Protein AF-A0A955EAC3-F1 (afdb_monomer)

Structure (mmCIF, N/CA/C/O backbone):
data_AF-A0A955EAC3-F1
#
_entry.id   AF-A0A955EAC3-F1
#
loop_
_atom_site.group_PDB
_atom_site.id
_atom_site.type_symbol
_atom_site.label_atom_id
_atom_site.label_alt_id
_atom_site.label_comp_id
_atom_site.label_asym_id
_atom_site.label_entity_id
_atom_site.label_seq_id
_atom_site.pdbx_PDB_ins_code
_atom_site.Cartn_x
_atom_site.Cartn_y
_atom_site.Cartn_z
_atom_site.occupancy
_atom_site.B_iso_or_equiv
_atom_site.auth_seq_id
_atom_site.auth_comp_id
_atom_site.auth_asym_id
_atom_site.auth_atom_id
_atom_site.pdbx_PDB_model_num
ATOM 1 N N . ILE A 1 1 ? -10.566 6.244 -6.485 1.00 85.31 1 ILE A N 1
ATOM 2 C CA . ILE A 1 1 ? -9.377 6.819 -7.162 1.00 85.31 1 ILE A CA 1
ATOM 3 C C . ILE A 1 1 ? -8.423 5.698 -7.543 1.00 85.31 1 ILE A C 1
ATOM 5 O O . ILE A 1 1 ? -8.238 5.500 -8.730 1.00 85.31 1 ILE A O 1
ATOM 9 N N . ASP A 1 2 ? -7.911 4.926 -6.582 1.00 87.75 2 ASP A N 1
ATOM 10 C CA . ASP A 1 2 ? -6.968 3.823 -6.832 1.00 87.75 2 ASP A CA 1
ATOM 11 C C . ASP A 1 2 ? -7.431 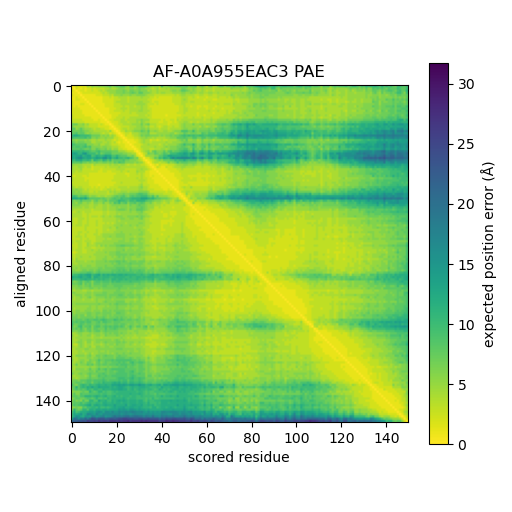2.839 -7.929 1.00 87.75 2 ASP A C 1
ATOM 13 O O . ASP A 1 2 ? -6.891 2.840 -9.031 1.00 87.75 2 ASP A O 1
ATOM 17 N N . THR A 1 3 ? -8.529 2.113 -7.710 1.00 89.31 3 THR A N 1
ATOM 18 C CA . THR A 1 3 ? -9.024 1.115 -8.677 1.00 89.31 3 THR A CA 1
ATOM 19 C C . T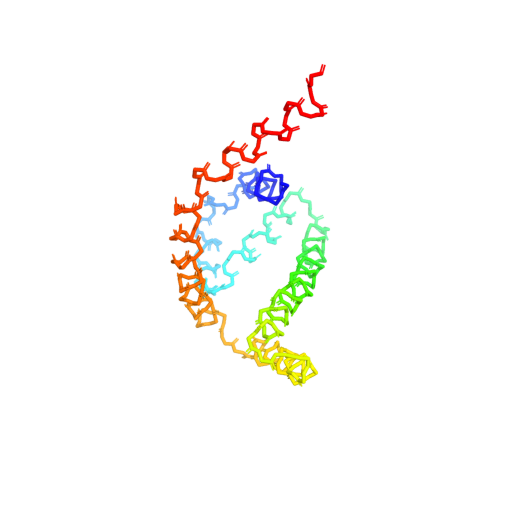HR A 1 3 ? -9.506 1.719 -9.997 1.00 89.31 3 THR A C 1
ATOM 21 O O . THR A 1 3 ? -9.092 1.290 -11.068 1.00 89.31 3 THR A O 1
ATOM 24 N N . LEU A 1 4 ? -10.388 2.720 -9.937 1.00 92.56 4 LEU A N 1
ATOM 25 C CA . LEU A 1 4 ? -11.057 3.261 -11.128 1.00 92.56 4 LEU A CA 1
ATOM 26 C C . LEU A 1 4 ? -10.205 4.201 -11.980 1.00 92.56 4 LEU A C 1
ATOM 28 O O . LEU A 1 4 ? -10.554 4.399 -13.140 1.00 92.56 4 LEU A O 1
ATOM 32 N N . ILE A 1 5 ? -9.149 4.804 -11.429 1.00 90.62 5 ILE A N 1
ATOM 33 C CA . ILE A 1 5 ? -8.282 5.736 -12.166 1.00 90.62 5 ILE A CA 1
ATOM 34 C C . ILE A 1 5 ? -6.891 5.129 -12.324 1.00 90.62 5 ILE A C 1
ATOM 36 O O . ILE A 1 5 ? -6.419 4.970 -13.441 1.00 90.62 5 ILE A O 1
ATOM 40 N N . VAL A 1 6 ? -6.225 4.758 -11.230 1.00 89.56 6 VAL A N 1
ATOM 41 C CA . VAL A 1 6 ? -4.815 4.337 -11.288 1.00 89.56 6 V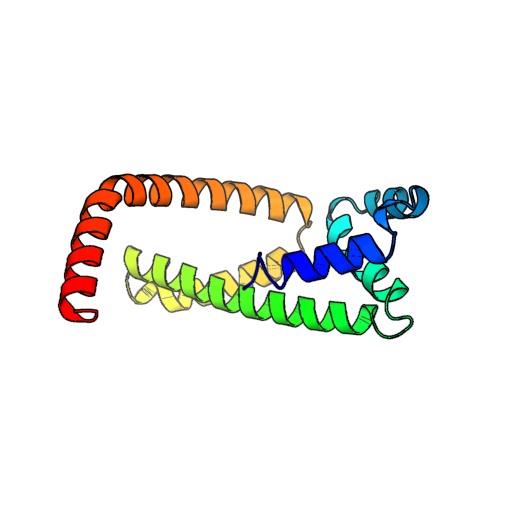AL A CA 1
ATOM 42 C C . VAL A 1 6 ? -4.677 2.932 -11.883 1.00 89.56 6 VAL A C 1
ATOM 44 O O . VAL A 1 6 ? -3.907 2.734 -12.831 1.00 89.56 6 VAL A O 1
ATOM 47 N N . CYS A 1 7 ? -5.449 1.957 -11.392 1.00 91.69 7 CYS A N 1
ATOM 48 C CA . CYS A 1 7 ? -5.382 0.586 -11.906 1.00 91.69 7 CYS A CA 1
ATOM 49 C C . CYS A 1 7 ? -5.914 0.486 -13.341 1.00 91.69 7 CYS A C 1
ATOM 51 O O . CYS A 1 7 ? -5.319 -0.209 -14.163 1.00 91.69 7 CYS A O 1
ATOM 53 N N . THR A 1 8 ? -6.989 1.205 -13.674 1.00 93.31 8 THR A N 1
ATOM 54 C CA . THR A 1 8 ? -7.524 1.252 -15.046 1.00 93.31 8 THR A CA 1
ATOM 55 C C . THR A 1 8 ? -6.544 1.900 -16.018 1.00 93.31 8 THR A C 1
ATOM 57 O O . THR A 1 8 ? -6.315 1.336 -17.081 1.00 93.31 8 THR A O 1
ATOM 60 N N . MET A 1 9 ? -5.907 3.026 -15.669 1.00 91.75 9 MET A N 1
ATOM 61 C CA . MET A 1 9 ? -4.877 3.643 -16.515 1.00 91.75 9 MET A CA 1
ATOM 62 C C . MET A 1 9 ? -3.703 2.693 -16.749 1.00 91.75 9 MET A C 1
ATOM 64 O O . MET A 1 9 ? -3.251 2.542 -17.881 1.00 91.75 9 MET A O 1
ATOM 68 N N . THR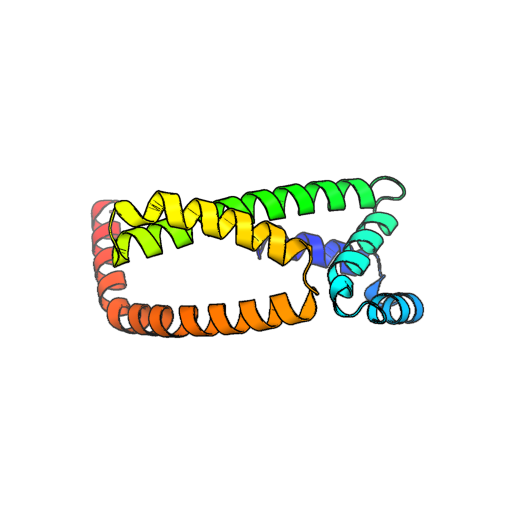 A 1 10 ? -3.244 2.003 -15.703 1.00 90.88 10 THR A N 1
ATOM 69 C CA . THR A 1 10 ? -2.159 1.017 -15.819 1.00 90.88 10 THR A CA 1
ATOM 70 C C . THR A 1 10 ? -2.561 -0.138 -16.742 1.00 90.88 10 THR A C 1
ATOM 72 O O . THR A 1 10 ? -1.810 -0.497 -17.648 1.00 90.88 10 THR A O 1
ATOM 75 N N . ALA A 1 11 ? -3.773 -0.675 -16.579 1.00 91.38 11 ALA A N 1
ATOM 76 C CA . ALA A 1 11 ? -4.307 -1.726 -17.443 1.00 91.38 11 ALA A CA 1
ATOM 77 C C . ALA A 1 11 ? -4.476 -1.261 -18.901 1.00 91.38 11 ALA A C 1
ATOM 79 O O . ALA A 1 11 ? -4.183 -2.014 -19.831 1.00 91.38 11 ALA A O 1
ATOM 80 N N . LEU A 1 12 ? -4.897 -0.013 -19.122 1.00 92.12 12 LEU A N 1
ATOM 81 C CA . LEU A 1 12 ? -4.997 0.579 -20.456 1.00 92.12 12 LEU A CA 1
ATOM 82 C C . LEU A 1 12 ? -3.625 0.692 -21.128 1.00 92.12 12 LEU A C 1
ATOM 84 O O . LEU A 1 12 ? -3.489 0.328 -22.288 1.00 92.12 12 LEU A O 1
ATOM 88 N N . VAL A 1 13 ? -2.584 1.109 -20.405 1.00 91.06 13 VAL A N 1
ATOM 89 C CA . VAL A 1 13 ? -1.216 1.146 -20.954 1.00 91.06 13 VAL A CA 1
ATOM 90 C C . VAL A 1 13 ? -0.722 -0.261 -21.314 1.00 91.06 13 VAL A C 1
ATOM 92 O O . VAL A 1 13 ? -0.171 -0.474 -22.395 1.00 91.06 13 VAL A O 1
ATOM 95 N N . ILE A 1 14 ? -0.974 -1.253 -20.456 1.00 91.00 14 ILE A N 1
ATOM 96 C CA . ILE A 1 14 ? -0.611 -2.654 -20.729 1.00 91.00 14 ILE A CA 1
ATOM 97 C C . ILE A 1 14 ? -1.355 -3.198 -21.959 1.00 91.00 14 ILE A C 1
ATOM 99 O O . ILE A 1 14 ? -0.759 -3.884 -22.786 1.00 91.00 14 ILE A O 1
ATOM 103 N N . THR A 1 15 ? -2.636 -2.872 -22.122 1.00 91.00 15 THR A N 1
ATOM 104 C CA . THR A 1 15 ? -3.431 -3.339 -23.271 1.00 91.00 15 THR A CA 1
ATOM 105 C C . THR A 1 15 ? -3.095 -2.604 -24.570 1.00 91.00 15 THR A C 1
ATOM 107 O O . THR A 1 15 ? -3.025 -3.241 -25.615 1.00 91.00 15 THR A O 1
ATOM 110 N N . ILE A 1 16 ? -2.818 -1.299 -24.533 1.00 91.00 16 ILE A N 1
ATOM 111 C CA . ILE A 1 16 ? -2.442 -0.522 -25.726 1.00 91.00 16 ILE A CA 1
ATOM 112 C C . ILE A 1 16 ? -1.031 -0.878 -26.206 1.00 91.00 16 ILE A C 1
ATOM 114 O O . ILE A 1 16 ? -0.810 -0.969 -27.410 1.00 91.00 16 ILE A O 1
ATOM 118 N N . SER A 1 17 ? -0.088 -1.125 -25.288 1.00 88.69 17 SER A N 1
ATOM 119 C CA . SER A 1 17 ? 1.276 -1.541 -25.655 1.00 88.69 17 SER A CA 1
ATOM 120 C C . SER A 1 17 ? 1.331 -2.893 -26.374 1.00 88.69 17 SER A C 1
ATOM 122 O O . SER A 1 17 ? 2.309 -3.182 -27.048 1.00 88.69 17 SER A O 1
ATOM 124 N N . GLY A 1 18 ? 0.299 -3.737 -26.251 1.00 85.56 18 GLY A N 1
ATOM 125 C CA . GLY A 1 18 ? 0.259 -5.045 -26.913 1.00 85.56 18 GLY A CA 1
ATOM 126 C C . GLY A 1 18 ? 1.181 -6.098 -26.292 1.00 85.56 18 GLY A C 1
ATOM 127 O O . GLY A 1 18 ? 1.213 -7.230 -26.766 1.00 85.56 18 GLY A O 1
ATOM 128 N N . ILE A 1 19 ? 1.880 -5.779 -25.197 1.00 86.69 19 ILE A N 1
ATOM 129 C CA . ILE A 1 19 ? 2.876 -6.668 -24.581 1.00 86.69 19 ILE A CA 1
ATOM 130 C C . ILE A 1 19 ? 2.298 -7.996 -24.078 1.00 86.69 19 ILE A C 1
ATOM 132 O O . ILE A 1 19 ? 3.004 -8.992 -23.962 1.00 86.69 19 ILE A O 1
ATOM 136 N N . TYR A 1 20 ? 0.996 -8.027 -23.793 1.00 82.56 20 TYR A N 1
ATOM 137 C CA . TYR A 1 20 ? 0.289 -9.242 -23.397 1.00 82.56 20 TYR A CA 1
ATOM 138 C C . TYR A 1 20 ? 0.207 -10.283 -24.528 1.00 82.56 20 TYR A C 1
ATOM 140 O O . TYR A 1 20 ? -0.020 -11.456 -24.240 1.00 82.56 20 TYR A O 1
ATOM 148 N N . ALA A 1 21 ? 0.364 -9.864 -25.790 1.00 84.69 21 ALA A N 1
ATOM 149 C CA . ALA A 1 21 ? 0.332 -10.733 -26.965 1.00 84.69 21 ALA A CA 1
ATOM 150 C C . ALA A 1 21 ? 1.719 -11.289 -27.343 1.00 84.69 21 ALA A C 1
ATOM 152 O O . ALA A 1 21 ? 1.801 -12.216 -28.146 1.00 84.69 21 ALA A O 1
ATOM 153 N N . ASP A 1 22 ? 2.800 -10.760 -26.761 1.00 86.19 22 ASP A N 1
ATOM 154 C CA . ASP A 1 22 ? 4.162 -11.261 -26.956 1.00 86.19 22 ASP A CA 1
ATOM 155 C C . ASP A 1 22 ? 4.409 -12.475 -26.043 1.00 86.19 22 ASP A C 1
ATOM 157 O O . ASP A 1 22 ? 4.779 -12.352 -24.870 1.00 86.19 22 ASP A O 1
ATOM 161 N N . SER A 1 23 ? 4.157 -13.674 -26.577 1.00 80.94 23 SER A N 1
ATOM 162 C CA . SER A 1 23 ? 4.286 -14.931 -25.831 1.00 80.94 23 SER A CA 1
ATOM 163 C C . SER A 1 23 ? 5.710 -15.199 -25.350 1.00 80.94 23 SER A C 1
ATOM 165 O O . SER A 1 23 ? 5.886 -15.748 -24.261 1.00 80.94 23 SER A O 1
ATOM 167 N N . ASP A 1 24 ? 6.717 -14.788 -26.122 1.00 84.06 24 ASP A N 1
ATOM 168 C CA . ASP A 1 24 ? 8.124 -15.014 -25.796 1.00 84.06 24 ASP A CA 1
ATOM 169 C C . ASP A 1 24 ? 8.552 -14.110 -24.640 1.00 84.06 24 ASP A C 1
ATOM 171 O O . ASP A 1 24 ? 9.192 -14.563 -23.686 1.00 84.06 24 ASP A O 1
ATOM 175 N N . PHE A 1 25 ? 8.142 -12.839 -24.663 1.00 85.00 25 PHE A N 1
ATOM 176 C CA . PHE A 1 25 ? 8.386 -11.929 -23.549 1.00 85.00 25 PHE A CA 1
ATOM 177 C C . PHE A 1 25 ? 7.663 -12.377 -22.276 1.00 85.00 25 PHE A C 1
ATOM 179 O O . PHE A 1 25 ? 8.270 -12.424 -21.204 1.00 85.00 25 PHE A O 1
ATOM 186 N N . ILE A 1 26 ? 6.383 -12.752 -22.373 1.00 83.75 26 ILE A N 1
ATOM 187 C CA . ILE A 1 26 ? 5.606 -13.204 -21.213 1.00 83.75 26 ILE A CA 1
ATOM 188 C C . ILE A 1 26 ? 6.185 -14.495 -20.620 1.00 83.75 26 ILE A C 1
ATOM 190 O O . ILE A 1 26 ? 6.194 -14.635 -19.394 1.00 83.75 26 ILE A O 1
ATOM 194 N N . ALA A 1 27 ? 6.715 -15.405 -21.444 1.00 81.94 27 ALA A N 1
ATOM 195 C CA . ALA A 1 27 ? 7.408 -16.604 -20.976 1.00 81.94 27 ALA A CA 1
ATOM 196 C C . ALA A 1 27 ? 8.695 -16.263 -20.204 1.00 81.94 27 ALA A C 1
ATOM 198 O O . ALA A 1 27 ? 8.920 -16.796 -19.118 1.00 81.94 27 ALA A O 1
ATOM 199 N N . ARG A 1 28 ? 9.498 -15.312 -20.697 1.00 80.75 28 ARG A N 1
ATOM 200 C CA . ARG A 1 28 ? 10.716 -14.839 -20.008 1.00 80.75 28 ARG A CA 1
ATOM 201 C C . ARG A 1 28 ? 10.400 -14.077 -18.721 1.00 80.75 28 ARG A C 1
ATOM 203 O O . ARG A 1 28 ? 11.086 -14.233 -17.716 1.00 80.75 28 ARG A O 1
ATOM 210 N N . ALA A 1 29 ? 9.332 -13.283 -18.717 1.00 81.06 29 ALA A N 1
ATOM 211 C CA . ALA A 1 29 ? 8.852 -12.615 -17.512 1.00 81.06 29 ALA A CA 1
ATOM 212 C C . ALA A 1 29 ? 8.304 -13.618 -16.478 1.00 81.06 29 ALA A C 1
ATOM 214 O O . ALA A 1 29 ? 8.410 -13.376 -15.278 1.00 81.06 29 ALA A O 1
ATOM 215 N N . ALA A 1 30 ? 7.745 -14.750 -16.922 1.00 75.38 30 ALA A N 1
ATOM 216 C CA . ALA A 1 30 ? 7.239 -15.807 -16.049 1.00 75.38 30 ALA A CA 1
ATOM 217 C C . ALA A 1 30 ? 8.343 -16.634 -15.366 1.00 75.38 30 ALA A C 1
ATOM 219 O O . ALA A 1 30 ? 8.076 -17.227 -14.322 1.00 75.38 30 ALA A O 1
ATOM 220 N N . GLU A 1 31 ? 9.574 -16.635 -15.891 1.00 75.44 31 GLU A N 1
ATOM 221 C CA . GLU A 1 31 ? 10.741 -17.230 -15.218 1.00 75.44 31 GLU A CA 1
ATOM 222 C C . GLU A 1 31 ? 10.984 -16.571 -13.848 1.00 75.44 31 GLU A C 1
ATOM 224 O O . GLU A 1 31 ? 11.294 -17.236 -12.862 1.00 75.44 31 GLU A O 1
ATOM 229 N N . ASN A 1 32 ? 10.699 -15.268 -13.755 1.00 68.31 32 ASN A N 1
ATOM 230 C CA . ASN A 1 32 ? 10.624 -14.515 -12.507 1.00 68.31 32 ASN A CA 1
ATOM 231 C C . ASN A 1 32 ? 9.159 -14.373 -12.069 1.00 68.31 32 ASN A C 1
ATOM 233 O O . ASN A 1 32 ? 8.660 -13.256 -11.942 1.00 68.31 32 ASN A O 1
ATOM 237 N N . SER A 1 33 ? 8.464 -15.504 -11.888 1.00 68.00 33 SER A N 1
ATOM 238 C CA . SER A 1 33 ? 7.017 -15.587 -11.591 1.00 68.00 33 SER A CA 1
ATOM 239 C C . SER A 1 33 ? 6.527 -14.557 -10.567 1.00 68.00 33 SER A C 1
ATOM 241 O O . SER A 1 33 ? 5.504 -13.909 -10.782 1.00 68.00 33 SER A O 1
ATOM 243 N N . ASP A 1 34 ? 7.322 -14.341 -9.525 1.00 71.19 34 ASP A N 1
ATOM 244 C CA . ASP A 1 34 ? 7.099 -13.365 -8.465 1.00 71.19 34 ASP A CA 1
ATOM 245 C C . ASP A 1 34 ? 7.125 -11.895 -8.945 1.00 71.19 34 ASP A C 1
ATOM 247 O O . ASP A 1 34 ? 6.300 -11.088 -8.536 1.00 71.19 34 ASP A O 1
ATOM 251 N N . LEU A 1 35 ? 8.030 -11.517 -9.851 1.00 73.31 35 LEU A N 1
ATOM 252 C CA . LEU A 1 35 ? 8.194 -10.131 -10.326 1.00 73.31 35 LEU A CA 1
ATOM 253 C C . LEU A 1 35 ? 7.493 -9.853 -11.661 1.00 73.31 35 LEU A C 1
ATOM 255 O O . LEU A 1 35 ? 7.566 -8.733 -12.180 1.00 73.31 35 LEU A O 1
ATOM 259 N N . LYS A 1 36 ? 6.791 -10.848 -12.212 1.00 84.19 36 LYS A N 1
ATOM 260 C CA . LYS A 1 36 ? 6.150 -10.791 -13.531 1.00 84.19 36 LYS A CA 1
ATOM 261 C C . LYS A 1 36 ? 5.327 -9.516 -13.730 1.00 84.19 36 LYS A C 1
ATOM 263 O O . LYS A 1 36 ? 5.472 -8.854 -14.753 1.00 84.19 36 LYS A O 1
ATOM 268 N N . GLY A 1 37 ? 4.493 -9.144 -12.756 1.00 83.81 37 GLY A N 1
ATOM 269 C CA . GLY A 1 37 ? 3.621 -7.967 -12.863 1.00 83.81 37 GLY A CA 1
ATOM 270 C C . GLY A 1 37 ? 4.391 -6.653 -13.023 1.00 83.81 37 GLY A C 1
ATOM 271 O O . GLY A 1 37 ? 4.056 -5.836 -13.883 1.00 83.81 37 GLY A O 1
ATOM 272 N N . VAL A 1 38 ? 5.463 -6.471 -12.249 1.00 85.88 38 VAL A N 1
ATOM 273 C CA . VAL A 1 38 ? 6.305 -5.266 -12.306 1.00 85.88 38 VAL A CA 1
ATOM 274 C C . VAL A 1 38 ? 7.077 -5.213 -13.623 1.00 85.88 38 VAL A C 1
ATOM 276 O O . VAL A 1 38 ? 7.103 -4.168 -14.271 1.00 85.88 38 VAL A O 1
ATOM 279 N N . ILE A 1 39 ? 7.646 -6.344 -14.054 1.00 87.81 39 ILE A N 1
ATOM 280 C CA . ILE A 1 39 ? 8.413 -6.450 -15.305 1.00 87.81 39 ILE A CA 1
ATOM 281 C C . ILE A 1 39 ? 7.528 -6.127 -16.515 1.00 87.81 39 ILE A C 1
ATOM 283 O O . ILE A 1 39 ? 7.905 -5.310 -17.356 1.00 87.81 39 ILE A O 1
ATOM 287 N N . VAL A 1 40 ? 6.332 -6.718 -16.579 1.00 89.44 40 VAL A N 1
ATOM 288 C CA . VAL A 1 40 ? 5.375 -6.490 -17.673 1.00 89.44 40 VAL A CA 1
ATOM 289 C C . VAL A 1 40 ? 4.911 -5.037 -17.702 1.00 89.44 40 VAL A C 1
ATOM 291 O O . VAL A 1 40 ? 4.860 -4.431 -18.769 1.00 89.44 40 VAL A O 1
ATOM 294 N N . THR A 1 41 ? 4.627 -4.447 -16.540 1.00 90.12 41 THR A N 1
ATOM 295 C CA . THR A 1 41 ? 4.192 -3.046 -16.464 1.00 90.12 41 THR A CA 1
ATOM 296 C C . THR A 1 41 ? 5.309 -2.093 -16.891 1.00 90.12 41 THR A C 1
ATOM 298 O O . THR A 1 41 ? 5.077 -1.191 -17.693 1.00 90.12 41 THR A O 1
ATOM 301 N N . ALA A 1 42 ? 6.538 -2.297 -16.413 1.00 89.12 42 ALA A N 1
ATOM 302 C CA . ALA A 1 42 ? 7.671 -1.452 -16.783 1.00 89.12 42 ALA A CA 1
ATOM 303 C C . ALA A 1 42 ? 7.951 -1.495 -18.293 1.00 89.12 42 ALA A C 1
ATOM 305 O O . ALA A 1 42 ? 8.227 -0.459 -18.900 1.00 89.12 42 ALA A O 1
ATOM 306 N N . GLU A 1 43 ? 7.853 -2.672 -18.914 1.00 88.62 43 GLU A N 1
ATOM 307 C CA . GLU A 1 43 ? 8.047 -2.806 -20.357 1.00 88.62 43 GLU A CA 1
ATOM 308 C C . GLU A 1 43 ? 6.863 -2.245 -21.164 1.00 88.62 43 GLU A C 1
ATOM 310 O O . GLU A 1 43 ? 7.090 -1.557 -22.155 1.00 88.62 43 GLU A O 1
ATOM 315 N N . ALA A 1 44 ? 5.616 -2.400 -20.704 1.00 89.38 44 ALA A N 1
ATOM 316 C CA . ALA A 1 44 ? 4.447 -1.770 -21.333 1.00 89.38 44 ALA A CA 1
ATOM 317 C C . ALA A 1 44 ? 4.585 -0.239 -21.435 1.00 89.38 44 ALA A C 1
ATOM 319 O O . ALA A 1 44 ? 4.324 0.370 -22.479 1.00 89.38 44 ALA A O 1
ATOM 320 N N . PHE A 1 45 ? 5.043 0.397 -20.354 1.00 89.00 45 PHE A N 1
ATOM 321 C CA . PHE A 1 45 ? 5.300 1.837 -20.341 1.00 89.00 45 PHE A CA 1
ATOM 322 C C . PHE A 1 45 ? 6.509 2.226 -21.192 1.00 89.00 45 PHE A C 1
ATOM 324 O O . PHE A 1 45 ? 6.509 3.303 -21.782 1.00 89.00 45 PHE A O 1
ATOM 331 N N . ASN A 1 46 ? 7.521 1.365 -21.289 1.00 89.06 46 ASN A N 1
ATOM 332 C CA . ASN A 1 46 ? 8.663 1.587 -22.171 1.00 89.06 46 ASN A CA 1
ATOM 333 C C . ASN A 1 46 ? 8.272 1.572 -23.649 1.00 89.06 46 ASN A C 1
ATOM 335 O O . ASN A 1 46 ? 8.736 2.415 -24.404 1.00 89.06 46 ASN A O 1
ATOM 339 N N . GLN A 1 47 ? 7.419 0.635 -24.062 1.00 87.00 47 GLN A N 1
ATOM 340 C CA . GLN A 1 47 ? 6.941 0.569 -25.443 1.00 87.00 47 GLN A CA 1
ATOM 341 C C . GLN A 1 47 ? 6.050 1.766 -25.787 1.00 87.00 47 GLN A C 1
ATOM 343 O O . GLN A 1 47 ? 6.129 2.302 -26.888 1.00 87.00 47 GLN A O 1
ATOM 348 N N . SER A 1 48 ? 5.247 2.222 -24.822 1.00 85.81 48 SER A N 1
ATOM 349 C CA . SER A 1 48 ? 4.363 3.380 -24.999 1.00 85.81 48 SER A CA 1
ATOM 350 C C . SER A 1 48 ? 5.122 4.714 -25.004 1.00 85.81 48 SER A C 1
ATOM 352 O O . SER A 1 48 ? 4.760 5.628 -25.741 1.00 85.81 48 SER A O 1
ATOM 354 N N . ILE A 1 49 ? 6.173 4.843 -24.184 1.00 85.81 49 ILE A N 1
ATOM 355 C CA . ILE A 1 49 ? 7.033 6.034 -24.092 1.00 85.81 49 ILE A CA 1
ATOM 356 C C . ILE A 1 49 ? 8.508 5.587 -24.078 1.00 85.81 49 ILE A C 1
ATOM 358 O O . ILE A 1 49 ? 9.110 5.456 -23.000 1.00 85.81 49 ILE A O 1
ATOM 362 N N . PRO A 1 50 ? 9.111 5.362 -25.260 1.00 84.19 50 PRO A N 1
ATOM 363 C CA . PRO A 1 50 ? 10.479 4.865 -25.374 1.00 84.19 50 PRO A CA 1
ATOM 364 C C . PRO A 1 50 ? 11.497 5.744 -24.642 1.00 84.19 50 PRO A C 1
ATOM 366 O O . PRO A 1 50 ? 11.500 6.966 -24.769 1.00 84.19 50 PRO A O 1
ATOM 369 N N . GLY A 1 51 ? 12.371 5.116 -23.851 1.00 78.75 51 GLY A N 1
ATOM 370 C CA . GLY A 1 51 ? 13.487 5.775 -23.158 1.00 78.75 51 GLY A CA 1
ATOM 371 C C . GLY A 1 51 ? 13.132 6.475 -21.841 1.00 78.75 51 GLY A C 1
ATOM 372 O O . GLY A 1 51 ? 13.996 6.581 -20.974 1.00 78.75 51 GLY A O 1
ATOM 373 N N . PHE A 1 52 ? 11.876 6.890 -21.638 1.00 86.50 52 PHE A N 1
ATOM 374 C CA . PHE A 1 52 ? 11.445 7.589 -20.416 1.00 86.50 52 PHE A CA 1
ATOM 375 C C . PHE A 1 52 ? 10.445 6.790 -19.564 1.00 86.50 52 PHE A C 1
ATOM 377 O O . PHE A 1 52 ? 10.449 6.902 -18.336 1.00 86.50 52 PHE A O 1
ATOM 384 N N . GLY A 1 53 ? 9.632 5.927 -20.184 1.00 82.56 53 GLY A N 1
ATOM 385 C CA . GLY A 1 53 ? 8.546 5.206 -19.513 1.00 82.56 53 GLY A CA 1
ATOM 386 C C . GLY A 1 53 ? 8.994 4.344 -18.327 1.00 82.56 53 GLY A C 1
ATOM 387 O O . GLY A 1 53 ? 8.361 4.382 -17.273 1.00 82.56 53 GLY A O 1
ATOM 388 N N . LYS A 1 54 ? 10.126 3.632 -18.443 1.00 83.56 54 LYS A N 1
ATOM 389 C CA . LYS A 1 54 ? 10.660 2.790 -17.349 1.00 83.56 54 LYS A CA 1
ATOM 390 C C . LYS A 1 54 ? 11.027 3.597 -16.105 1.00 83.56 54 LYS A C 1
ATOM 392 O O . LYS A 1 54 ? 10.706 3.187 -14.988 1.00 83.56 54 LYS A O 1
ATOM 397 N N . PHE A 1 55 ? 11.688 4.740 -16.286 1.00 87.88 55 PHE A N 1
ATOM 398 C CA . PHE A 1 55 ? 12.105 5.598 -15.174 1.00 87.88 55 PHE A CA 1
ATOM 399 C C . PHE A 1 55 ? 10.900 6.221 -14.475 1.00 87.88 55 PHE A C 1
ATOM 401 O O . PHE A 1 55 ? 10.838 6.223 -13.246 1.00 87.88 55 PHE A O 1
ATOM 408 N N . LEU A 1 56 ? 9.914 6.673 -15.256 1.00 88.44 56 LEU A N 1
ATOM 409 C CA . LEU A 1 56 ? 8.681 7.243 -14.726 1.00 88.44 56 LEU A CA 1
ATOM 410 C C . LEU A 1 56 ? 7.907 6.233 -13.869 1.00 88.44 56 LEU A C 1
ATOM 412 O O . LEU A 1 56 ? 7.541 6.554 -12.740 1.00 88.44 56 LEU A O 1
ATOM 416 N N . VAL A 1 57 ? 7.705 5.004 -14.358 1.00 89.81 57 VAL A N 1
ATOM 417 C CA . VAL A 1 57 ? 7.001 3.960 -13.590 1.00 89.81 57 VAL A CA 1
ATOM 418 C C . VAL A 1 57 ? 7.770 3.581 -12.334 1.00 89.81 57 VAL A C 1
ATOM 420 O O . VAL A 1 57 ? 7.173 3.460 -11.270 1.00 89.81 57 VAL A O 1
ATOM 423 N N . THR A 1 58 ? 9.093 3.439 -12.425 1.00 89.50 58 THR A N 1
ATOM 424 C CA . THR A 1 58 ? 9.921 3.095 -11.261 1.00 89.50 58 THR A CA 1
ATOM 425 C C . THR A 1 58 ? 9.804 4.159 -10.168 1.00 89.50 58 THR A C 1
ATOM 427 O O . THR A 1 58 ? 9.613 3.823 -8.998 1.00 89.50 58 THR A O 1
ATOM 430 N N . ALA A 1 59 ? 9.849 5.444 -10.536 1.00 91.69 59 ALA A N 1
ATOM 431 C CA . ALA A 1 59 ? 9.661 6.547 -9.596 1.00 91.69 59 ALA A CA 1
ATOM 432 C C . ALA A 1 59 ? 8.242 6.560 -8.997 1.00 91.69 59 ALA A C 1
ATOM 434 O O . ALA A 1 59 ? 8.088 6.676 -7.781 1.00 91.69 59 ALA A O 1
ATOM 435 N N . ALA A 1 60 ? 7.211 6.380 -9.828 1.00 90.31 60 ALA A N 1
ATOM 436 C CA . ALA A 1 60 ? 5.817 6.355 -9.387 1.00 90.31 60 ALA A CA 1
ATOM 437 C C . ALA A 1 60 ? 5.535 5.201 -8.411 1.00 90.31 60 ALA A C 1
ATOM 439 O O . ALA A 1 60 ? 4.965 5.422 -7.343 1.00 90.31 60 ALA A O 1
ATOM 440 N N . VAL A 1 61 ? 5.985 3.985 -8.735 1.00 89.62 61 VAL A N 1
ATOM 441 C CA . VAL A 1 61 ? 5.821 2.800 -7.879 1.00 89.62 61 VAL A CA 1
ATOM 442 C C . VAL A 1 61 ? 6.596 2.956 -6.573 1.00 89.62 61 VAL A C 1
ATOM 444 O O . VAL A 1 61 ? 6.081 2.587 -5.524 1.00 89.62 61 VAL A O 1
ATOM 447 N N . SER A 1 62 ? 7.788 3.559 -6.602 1.00 91.81 62 SER A N 1
ATOM 448 C CA . SER A 1 62 ? 8.568 3.817 -5.384 1.00 91.81 62 SER A CA 1
ATOM 449 C C . SER A 1 62 ? 7.838 4.767 -4.429 1.00 91.81 62 SER A C 1
ATOM 451 O O . SER A 1 62 ? 7.749 4.499 -3.231 1.00 91.81 62 SER A O 1
ATOM 453 N N . LEU A 1 63 ? 7.262 5.855 -4.955 1.00 93.06 63 LEU A N 1
ATOM 454 C CA . LEU A 1 63 ? 6.466 6.796 -4.159 1.00 93.06 63 LEU A CA 1
ATOM 455 C C . LEU A 1 63 ? 5.180 6.153 -3.627 1.00 93.06 63 LEU A C 1
ATOM 457 O O . LEU A 1 63 ? 4.814 6.379 -2.475 1.00 93.06 63 LEU A O 1
ATOM 461 N N . PHE A 1 64 ? 4.521 5.328 -4.441 1.00 90.75 64 PHE A N 1
ATOM 462 C CA . PHE A 1 64 ? 3.316 4.601 -4.045 1.00 90.75 64 PHE A CA 1
ATOM 463 C C . PHE A 1 64 ? 3.597 3.546 -2.967 1.00 90.75 64 PHE A C 1
ATOM 465 O O . PHE A 1 64 ? 2.843 3.413 -2.004 1.00 90.75 64 PHE A O 1
ATOM 472 N N . ALA A 1 65 ? 4.712 2.824 -3.078 1.00 91.00 65 ALA A N 1
ATOM 473 C CA . ALA A 1 65 ? 5.156 1.895 -2.049 1.00 91.00 65 ALA A CA 1
ATOM 474 C C . ALA A 1 65 ? 5.442 2.638 -0.736 1.00 91.00 65 ALA A C 1
ATOM 476 O O . ALA A 1 65 ? 5.013 2.199 0.329 1.00 91.00 65 ALA A O 1
ATOM 477 N N . PHE A 1 66 ? 6.100 3.799 -0.805 1.00 93.88 66 PHE A N 1
ATOM 478 C CA . PHE A 1 66 ? 6.391 4.613 0.373 1.00 93.88 66 PHE A CA 1
ATOM 479 C C . PHE A 1 66 ? 5.132 5.134 1.074 1.00 93.88 66 PHE A C 1
ATOM 481 O O . PHE A 1 66 ? 5.009 4.988 2.292 1.00 93.88 66 PHE A O 1
ATOM 488 N N . SER A 1 67 ? 4.171 5.685 0.328 1.00 94.00 67 SER A N 1
ATOM 489 C CA . SER A 1 67 ? 2.906 6.144 0.915 1.00 94.00 67 SER A CA 1
ATOM 490 C C . SER A 1 67 ? 2.134 4.991 1.555 1.00 94.00 67 SER A C 1
ATOM 492 O O . SER A 1 67 ? 1.635 5.128 2.672 1.00 94.00 67 SER A O 1
ATOM 494 N N . THR A 1 68 ? 2.120 3.830 0.896 1.00 92.25 68 THR A N 1
ATOM 495 C CA . THR A 1 68 ? 1.496 2.607 1.406 1.00 92.25 68 THR A CA 1
ATOM 496 C C . THR A 1 68 ? 2.143 2.180 2.726 1.00 92.25 68 THR A C 1
ATOM 498 O O . THR A 1 68 ? 1.434 1.983 3.711 1.00 92.25 68 THR A O 1
ATOM 501 N N . MET A 1 69 ? 3.477 2.120 2.805 1.00 93.94 69 MET A N 1
ATOM 502 C CA . MET A 1 69 ? 4.187 1.772 4.044 1.00 93.94 69 MET A CA 1
ATOM 503 C C . MET A 1 69 ? 3.820 2.700 5.210 1.00 93.94 69 MET A C 1
ATOM 505 O O . MET A 1 69 ? 3.596 2.220 6.320 1.00 93.94 69 MET A O 1
ATOM 509 N N . ILE A 1 70 ? 3.701 4.010 4.967 1.00 93.75 70 ILE A N 1
ATOM 510 C CA . ILE A 1 70 ? 3.297 4.973 6.003 1.00 93.75 70 ILE A CA 1
ATOM 511 C C . ILE A 1 70 ? 1.863 4.708 6.469 1.00 93.75 70 ILE A C 1
ATOM 513 O O . ILE A 1 70 ? 1.614 4.622 7.673 1.00 93.75 70 ILE A O 1
ATOM 517 N N . SER A 1 71 ? 0.917 4.563 5.536 1.00 94.00 71 SER A N 1
ATOM 518 C CA . SER A 1 71 ? -0.487 4.316 5.875 1.00 94.00 71 SER A CA 1
ATOM 519 C C . SER A 1 71 ? -0.662 3.020 6.667 1.00 94.00 71 SER A C 1
ATOM 521 O O . SER A 1 71 ? -1.351 3.021 7.685 1.00 94.00 71 SER A O 1
ATOM 523 N N . TRP A 1 72 ? 0.010 1.937 6.268 1.00 92.56 72 TRP A N 1
ATOM 524 C CA . TRP A 1 72 ? -0.050 0.659 6.983 1.00 92.56 72 TRP A CA 1
ATOM 525 C C . TRP A 1 72 ? 0.642 0.700 8.346 1.00 92.56 72 TRP A C 1
ATOM 527 O O . TRP A 1 72 ? 0.125 0.112 9.298 1.00 92.56 72 TRP A O 1
ATOM 537 N N . SER A 1 73 ? 1.749 1.440 8.479 1.00 94.19 73 SER A N 1
ATOM 538 C CA . SER A 1 73 ? 2.363 1.701 9.787 1.00 94.19 73 SER A CA 1
ATOM 539 C C . SER A 1 73 ? 1.364 2.372 10.724 1.00 94.19 73 SER A C 1
ATOM 541 O O . SER A 1 73 ? 1.227 1.960 11.872 1.00 94.19 73 SER A O 1
ATOM 543 N N . TYR A 1 74 ? 0.650 3.388 10.234 1.00 94.56 74 TYR A N 1
ATOM 544 C CA . TYR A 1 74 ? -0.328 4.121 11.030 1.00 94.56 74 TYR A CA 1
ATOM 545 C C . TYR A 1 74 ? -1.545 3.261 11.392 1.00 94.56 74 TYR A C 1
ATOM 547 O O . TYR A 1 74 ? -1.940 3.224 12.554 1.00 94.56 74 TYR A O 1
ATOM 555 N N . TYR A 1 75 ? -2.123 2.527 10.437 1.00 93.00 75 TYR A N 1
ATOM 556 C CA . TYR A 1 75 ? -3.286 1.672 10.703 1.00 93.00 75 TYR A CA 1
ATOM 557 C C . TYR A 1 75 ? -2.983 0.577 11.722 1.00 93.00 75 TYR A C 1
ATOM 559 O O . TYR A 1 75 ? -3.773 0.355 12.641 1.00 93.00 75 TYR A O 1
ATOM 567 N N . GLY A 1 76 ? -1.828 -0.074 11.600 1.00 92.62 76 GLY A N 1
ATOM 568 C CA . GLY A 1 76 ? -1.436 -1.089 12.566 1.00 92.62 76 GLY A CA 1
ATOM 569 C C . GLY A 1 76 ? -1.066 -0.508 13.934 1.00 92.62 76 GLY A C 1
ATOM 570 O O . GLY A 1 76 ? -1.406 -1.108 14.949 1.00 92.62 76 GLY A O 1
ATOM 571 N N . GLU A 1 77 ? -0.475 0.692 13.986 1.00 94.69 77 GLU A N 1
ATOM 572 C CA . GLU A 1 77 ? -0.228 1.405 15.245 1.00 94.69 77 GLU A CA 1
ATOM 573 C C . GLU A 1 77 ? -1.533 1.722 15.977 1.00 94.69 77 GLU A C 1
ATOM 575 O O . GLU A 1 77 ? -1.632 1.459 17.171 1.00 94.69 77 GLU A O 1
ATOM 580 N N . GLN A 1 78 ? -2.546 2.241 15.277 1.00 94.31 78 GLN A N 1
ATOM 581 C CA . GLN A 1 78 ? -3.851 2.523 15.882 1.00 94.31 78 GLN A CA 1
ATOM 582 C C . GLN A 1 78 ? -4.537 1.241 16.372 1.00 94.31 78 GLN A C 1
ATOM 584 O O . GLN A 1 78 ? -5.119 1.228 17.457 1.00 94.31 78 GLN A O 1
ATOM 589 N N . GLY A 1 79 ? -4.419 0.143 15.618 1.00 92.06 79 GLY A N 1
ATOM 590 C CA . GLY A 1 79 ? -4.902 -1.170 16.051 1.00 92.06 79 GLY A CA 1
ATOM 591 C C . GLY A 1 79 ? -4.199 -1.668 17.318 1.00 92.06 79 GLY A C 1
ATOM 592 O O . GLY A 1 79 ? -4.855 -2.122 18.255 1.00 92.06 79 GLY A O 1
ATOM 593 N N . ALA A 1 80 ? -2.873 -1.533 17.388 1.00 93.00 80 ALA A N 1
ATOM 594 C CA . ALA A 1 80 ? -2.096 -1.908 18.565 1.00 93.00 80 ALA A CA 1
ATOM 595 C C . ALA A 1 80 ? -2.423 -1.012 19.770 1.00 93.00 80 ALA A C 1
ATOM 597 O O . ALA A 1 80 ? -2.631 -1.521 20.870 1.00 93.00 80 ALA A O 1
ATOM 598 N N . PHE A 1 81 ? -2.530 0.301 19.557 1.00 94.88 81 PHE A N 1
ATOM 599 C CA . PHE A 1 81 ? -2.916 1.277 20.574 1.00 94.88 81 PHE A CA 1
ATOM 600 C C . PHE A 1 81 ? -4.285 0.953 21.180 1.00 94.88 81 PHE A C 1
ATOM 602 O O . PHE A 1 81 ? -4.441 0.985 22.398 1.00 94.88 81 PHE A O 1
ATOM 609 N N . TYR A 1 82 ? -5.263 0.576 20.352 1.00 92.75 82 TYR A N 1
ATOM 610 C CA . TYR A 1 82 ? -6.592 0.183 20.822 1.00 92.75 82 TYR A CA 1
ATOM 611 C C . TYR A 1 82 ? -6.564 -1.059 21.731 1.00 92.75 82 TYR A C 1
ATOM 613 O O . TYR A 1 82 ? -7.334 -1.137 22.686 1.00 92.75 82 TYR A O 1
ATOM 621 N N . LEU A 1 83 ? -5.674 -2.021 21.459 1.00 92.38 83 LEU A N 1
ATOM 622 C CA . LEU A 1 83 ? -5.589 -3.285 22.202 1.00 92.38 83 LEU A CA 1
ATOM 623 C C . LEU A 1 83 ? -4.719 -3.204 23.463 1.00 92.38 83 LEU A C 1
ATOM 625 O O . LEU A 1 83 ? -5.056 -3.810 24.479 1.00 92.38 83 LEU A O 1
ATOM 629 N N . PHE A 1 84 ? -3.593 -2.494 23.395 1.00 93.50 84 PHE A N 1
ATOM 630 C CA . PHE A 1 84 ? -2.546 -2.524 24.426 1.00 93.50 84 PHE A CA 1
ATOM 631 C C . PHE A 1 84 ? -2.258 -1.151 25.057 1.00 93.50 84 PHE A C 1
ATOM 633 O O . PHE A 1 84 ? -1.426 -1.054 25.959 1.00 93.50 84 PHE A O 1
ATOM 640 N N . GLY A 1 85 ? -2.946 -0.093 24.619 1.00 92.38 85 GLY A N 1
ATOM 641 C CA . GLY A 1 85 ? -2.772 1.272 25.115 1.00 92.38 85 GLY A CA 1
ATOM 642 C C . GLY A 1 85 ? -1.536 1.985 24.557 1.00 92.38 85 GLY A C 1
ATOM 643 O O . GLY A 1 85 ? -0.885 1.528 23.623 1.00 92.38 85 GLY A O 1
ATOM 644 N N . GLU A 1 86 ? -1.190 3.134 25.138 1.00 92.56 86 GLU A N 1
ATOM 645 C CA . GLU A 1 86 ? -0.149 4.038 24.617 1.00 92.56 86 GLU A CA 1
ATOM 646 C C . GLU A 1 86 ? 1.265 3.440 24.622 1.00 92.56 86 GLU A C 1
ATOM 648 O O . GLU A 1 86 ? 2.066 3.703 23.723 1.00 92.56 86 GLU A O 1
ATOM 653 N N . ALA A 1 87 ? 1.569 2.577 25.594 1.00 92.25 87 ALA A N 1
ATOM 654 C CA . ALA A 1 87 ? 2.910 2.027 25.781 1.00 92.25 87 ALA A CA 1
ATOM 655 C C . ALA A 1 87 ? 3.408 1.182 24.590 1.00 92.25 87 ALA A C 1
ATOM 657 O O . ALA A 1 87 ? 4.617 1.031 24.416 1.00 92.25 87 ALA A O 1
ATOM 658 N N . ILE A 1 88 ? 2.506 0.646 23.755 1.00 93.88 88 ILE A N 1
ATOM 659 C CA . ILE A 1 88 ? 2.876 -0.203 22.612 1.00 93.88 88 ILE A CA 1
ATOM 660 C C . ILE A 1 88 ? 3.283 0.589 21.364 1.00 93.88 88 ILE A C 1
ATOM 662 O O . ILE A 1 88 ? 3.884 0.017 20.457 1.00 93.88 88 ILE A O 1
ATOM 666 N N . VAL A 1 89 ? 3.000 1.896 21.306 1.00 93.31 89 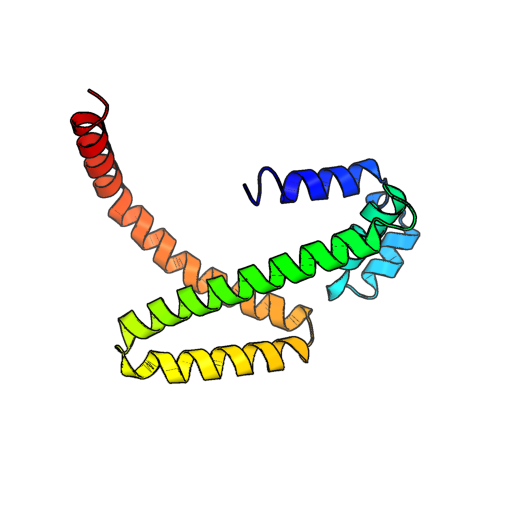VAL A N 1
ATOM 667 C CA . VAL A 1 89 ? 3.178 2.712 20.091 1.00 93.31 89 VAL A CA 1
ATOM 668 C C . VAL A 1 89 ? 4.632 2.704 19.614 1.00 93.31 89 VAL A C 1
ATOM 670 O O . VAL A 1 89 ? 4.913 2.396 18.454 1.00 93.31 89 VAL A O 1
ATOM 673 N N . MET A 1 90 ? 5.579 2.997 20.509 1.00 93.44 90 MET A N 1
ATOM 674 C CA . MET A 1 90 ? 6.999 3.042 20.149 1.00 93.44 90 MET A CA 1
ATOM 675 C C . MET A 1 90 ? 7.570 1.648 19.810 1.00 93.44 90 MET A C 1
ATOM 677 O O . MET A 1 90 ? 8.204 1.523 18.758 1.00 93.44 90 MET A O 1
ATOM 681 N N . PRO A 1 91 ? 7.315 0.583 20.603 1.00 94.44 91 PRO A N 1
ATOM 682 C CA . PRO A 1 91 ? 7.667 -0.784 20.213 1.00 94.44 91 PRO A CA 1
ATOM 683 C C . PRO A 1 91 ? 7.102 -1.205 18.850 1.00 94.44 91 PRO A C 1
ATOM 685 O O . PRO A 1 91 ? 7.819 -1.820 18.060 1.00 94.44 91 PRO A O 1
ATOM 688 N N . TYR A 1 92 ? 5.850 -0.844 18.546 1.00 95.12 92 TYR A N 1
ATOM 689 C CA . TYR A 1 92 ? 5.205 -1.173 17.276 1.00 95.12 92 TYR A CA 1
ATOM 690 C C . TYR A 1 92 ? 5.921 -0.519 16.090 1.00 95.12 92 TYR A C 1
ATOM 692 O O . TYR A 1 92 ? 6.242 -1.200 15.120 1.00 95.12 92 TYR A O 1
ATOM 700 N N . ARG A 1 93 ? 6.248 0.778 16.178 1.00 93.88 93 ARG A N 1
ATOM 701 C CA . ARG A 1 93 ? 6.991 1.490 15.120 1.00 93.88 93 ARG A CA 1
ATOM 702 C C . ARG A 1 93 ? 8.354 0.859 14.844 1.00 93.88 93 ARG A C 1
ATOM 704 O O . ARG A 1 93 ? 8.719 0.677 13.686 1.00 93.88 93 ARG A O 1
ATOM 711 N N . ILE A 1 94 ? 9.095 0.501 15.896 1.00 95.19 94 ILE A N 1
ATOM 712 C CA . ILE A 1 94 ? 10.403 -0.160 15.757 1.00 95.19 94 ILE A CA 1
ATOM 713 C C . ILE A 1 94 ? 10.233 -1.520 15.071 1.00 95.19 94 ILE A C 1
ATOM 715 O O . ILE A 1 94 ? 10.939 -1.819 14.110 1.00 95.19 94 ILE A O 1
ATOM 719 N N . MET A 1 95 ? 9.268 -2.322 15.527 1.00 95.12 95 MET A N 1
ATOM 720 C CA . MET A 1 95 ? 8.969 -3.627 14.939 1.00 95.12 95 MET A CA 1
ATOM 721 C C . MET A 1 95 ? 8.553 -3.510 13.466 1.00 95.12 95 MET A C 1
ATOM 723 O O . MET A 1 95 ? 9.032 -4.289 12.646 1.00 95.12 95 MET A O 1
ATOM 727 N N . PHE A 1 96 ? 7.749 -2.506 13.109 1.00 94.06 96 PHE A N 1
ATOM 728 C CA . PHE A 1 96 ? 7.332 -2.255 11.731 1.00 94.06 96 PHE A CA 1
ATOM 729 C C . PHE A 1 96 ? 8.524 -1.934 10.820 1.00 94.06 96 PHE A C 1
ATOM 731 O O . PHE A 1 96 ? 8.657 -2.522 9.750 1.00 94.06 96 PHE A O 1
ATOM 738 N N . VAL A 1 97 ? 9.444 -1.066 11.255 1.00 94.38 97 VAL A N 1
ATOM 739 C CA . VAL A 1 97 ? 10.657 -0.739 10.482 1.00 94.38 97 VAL A CA 1
ATOM 740 C C . VAL A 1 97 ? 11.558 -1.966 10.300 1.00 94.38 97 VAL A C 1
ATOM 742 O O . VAL A 1 97 ? 12.072 -2.196 9.205 1.00 94.38 97 VAL A O 1
ATOM 745 N N . VAL A 1 98 ? 11.719 -2.791 11.340 1.00 94.62 98 VAL A N 1
ATOM 746 C CA . VAL A 1 98 ? 12.468 -4.056 11.236 1.00 94.62 98 VAL A CA 1
ATOM 747 C C . VAL A 1 98 ? 11.779 -5.019 10.265 1.00 94.62 98 VAL A C 1
ATOM 749 O O . VAL A 1 98 ? 12.448 -5.625 9.430 1.00 94.62 98 VAL A O 1
ATOM 752 N N . ALA A 1 99 ? 10.451 -5.131 10.321 1.00 91.50 99 ALA A N 1
ATOM 753 C CA . ALA A 1 99 ? 9.679 -5.967 9.407 1.00 91.50 99 ALA A CA 1
ATOM 754 C C . ALA A 1 99 ? 9.809 -5.506 7.946 1.00 91.50 99 ALA A C 1
ATOM 756 O O . ALA A 1 99 ? 9.943 -6.353 7.067 1.00 91.50 99 ALA A O 1
ATOM 757 N N . LEU A 1 100 ? 9.855 -4.194 7.679 1.00 92.06 100 LEU A N 1
ATOM 758 C CA . LEU A 1 100 ? 10.126 -3.660 6.337 1.00 92.06 100 LEU A CA 1
ATOM 759 C C . LEU A 1 100 ? 11.506 -4.079 5.821 1.00 92.06 100 LEU A C 1
ATOM 761 O O . LEU A 1 100 ? 11.633 -4.505 4.674 1.00 92.06 100 LEU A O 1
ATOM 765 N N . PHE A 1 101 ? 12.534 -3.996 6.669 1.00 92.00 101 PHE A N 1
ATOM 766 C CA . PHE A 1 101 ? 13.884 -4.422 6.301 1.00 92.00 101 PHE A CA 1
ATOM 767 C C . PHE A 1 101 ? 13.946 -5.926 6.003 1.00 92.00 101 PHE A C 1
ATOM 769 O O . PHE A 1 101 ? 14.505 -6.332 4.987 1.00 92.00 101 PHE A O 1
ATOM 776 N N . LEU A 1 102 ? 13.326 -6.755 6.848 1.00 90.94 102 LEU A N 1
ATOM 777 C CA . LEU A 1 102 ? 13.242 -8.200 6.620 1.00 90.94 102 LEU A CA 1
ATOM 778 C C . LEU A 1 102 ? 12.445 -8.531 5.350 1.00 90.94 102 LEU A C 1
ATOM 780 O O . LEU A 1 102 ? 12.862 -9.387 4.569 1.00 90.94 102 LEU A O 1
ATOM 784 N N . GLY A 1 103 ? 11.345 -7.815 5.110 1.00 87.19 103 GLY A N 1
ATOM 785 C CA . GLY A 1 103 ? 10.517 -7.955 3.914 1.00 87.19 103 GLY A CA 1
ATOM 786 C C . GLY A 1 103 ? 11.271 -7.638 2.622 1.00 87.19 103 GLY A C 1
ATOM 787 O O . GLY A 1 103 ? 11.047 -8.305 1.618 1.00 87.19 103 GLY A O 1
ATOM 788 N N . ALA A 1 104 ? 12.216 -6.693 2.653 1.00 87.56 104 ALA A N 1
ATOM 789 C CA . ALA A 1 104 ? 13.061 -6.367 1.504 1.00 87.56 104 ALA A CA 1
ATOM 790 C C . ALA A 1 104 ? 14.091 -7.464 1.155 1.00 87.56 104 ALA A C 1
ATOM 792 O O . ALA A 1 104 ? 14.593 -7.490 0.033 1.00 87.56 104 ALA A O 1
ATOM 793 N N . ILE A 1 105 ? 14.420 -8.355 2.098 1.00 89.81 105 ILE A N 1
ATOM 794 C CA . ILE A 1 105 ? 15.411 -9.436 1.920 1.00 89.81 105 ILE A CA 1
ATOM 795 C C . ILE A 1 105 ? 14.728 -10.775 1.594 1.00 89.81 105 ILE A C 1
ATOM 797 O O . ILE A 1 105 ? 15.336 -11.672 1.006 1.00 89.81 105 ILE A O 1
ATOM 801 N N . TRP A 1 106 ? 13.466 -10.941 1.989 1.00 87.81 106 TRP A N 1
ATOM 802 C CA . TRP A 1 106 ? 12.697 -12.154 1.732 1.00 87.81 106 TRP A CA 1
ATOM 803 C C . TRP A 1 106 ? 12.285 -12.314 0.267 1.00 87.81 106 TRP A C 1
ATOM 805 O O . TRP A 1 106 ? 12.212 -11.366 -0.510 1.00 87.81 106 TRP A O 1
ATOM 815 N N . LYS A 1 107 ? 11.985 -13.563 -0.109 1.00 84.94 107 LYS A N 1
ATOM 816 C CA . LYS A 1 107 ? 11.417 -13.873 -1.424 1.00 84.94 107 LYS A CA 1
ATOM 817 C C . LYS A 1 107 ? 10.004 -13.300 -1.525 1.00 84.94 107 LYS A C 1
ATOM 819 O O . LYS A 1 107 ? 9.212 -13.438 -0.596 1.00 84.94 107 LYS A O 1
ATOM 824 N N . PHE A 1 108 ? 9.689 -12.723 -2.676 1.00 81.62 108 PHE A N 1
ATOM 825 C CA . PHE A 1 108 ? 8.443 -12.000 -2.905 1.00 81.62 108 PHE A CA 1
ATOM 826 C C . PHE A 1 108 ? 7.197 -12.901 -2.831 1.00 81.62 108 PHE A C 1
ATOM 828 O O . PHE A 1 108 ? 6.240 -12.542 -2.150 1.00 81.62 108 PHE A O 1
ATOM 835 N N . GLY A 1 109 ? 7.220 -14.100 -3.426 1.00 84.81 109 GLY A N 1
ATOM 836 C CA . GLY A 1 109 ? 6.075 -15.021 -3.411 1.00 84.81 109 GLY A CA 1
ATOM 837 C C . GLY A 1 109 ? 5.597 -15.407 -2.001 1.00 84.81 109 GLY A C 1
ATOM 838 O O . GLY A 1 109 ? 4.425 -15.206 -1.678 1.00 84.81 109 GLY A O 1
ATOM 839 N N . PRO A 1 110 ? 6.474 -15.912 -1.108 1.00 86.25 110 PRO A N 1
ATOM 840 C CA . PRO A 1 110 ? 6.107 -16.193 0.280 1.00 86.25 110 PRO A CA 1
ATOM 841 C C . PRO A 1 110 ? 5.561 -14.982 1.044 1.00 86.25 110 PRO A C 1
ATOM 843 O O . PRO A 1 110 ? 4.633 -15.147 1.832 1.00 86.25 110 PRO A O 1
ATOM 846 N N . VAL A 1 111 ? 6.105 -13.781 0.807 1.00 87.00 111 VAL A N 1
ATOM 847 C CA . VAL A 1 111 ? 5.614 -12.545 1.438 1.00 87.00 111 VAL A CA 1
ATOM 848 C C . VAL A 1 111 ? 4.167 -12.280 1.028 1.00 87.00 111 VAL A C 1
ATOM 850 O O . VAL A 1 111 ? 3.334 -12.064 1.905 1.00 87.00 111 VAL A O 1
ATOM 853 N N . LEU A 1 112 ? 3.846 -12.386 -0.266 1.00 86.88 112 LEU A N 1
ATOM 854 C CA . LEU A 1 112 ? 2.474 -12.221 -0.752 1.00 86.88 112 LEU A CA 1
ATOM 855 C C . LEU A 1 112 ? 1.513 -13.254 -0.160 1.00 86.88 112 LEU A C 1
ATOM 857 O O . LEU A 1 112 ? 0.462 -12.880 0.348 1.00 86.88 112 LEU A O 1
ATOM 861 N N . ASN A 1 113 ? 1.895 -14.533 -0.140 1.00 89.44 113 ASN A N 1
ATOM 862 C CA . ASN A 1 113 ? 1.043 -15.588 0.415 1.00 89.44 113 ASN A CA 1
ATOM 863 C C . ASN A 1 113 ? 0.722 -15.349 1.900 1.00 89.44 113 ASN A C 1
ATOM 865 O O . ASN A 1 113 ? -0.408 -15.561 2.339 1.00 89.44 113 ASN A O 1
ATOM 869 N N . VAL A 1 114 ? 1.708 -14.903 2.687 1.00 90.62 114 VAL A N 1
ATOM 870 C CA . VAL A 1 114 ? 1.491 -14.548 4.097 1.00 90.62 114 VAL A CA 1
ATOM 871 C C . VAL A 1 114 ? 0.585 -13.320 4.208 1.00 90.62 114 VAL A C 1
ATOM 873 O O . VAL A 1 114 ? -0.345 -13.331 5.015 1.00 90.62 114 VAL A O 1
ATOM 876 N N . SER A 1 115 ? 0.809 -12.286 3.392 1.00 89.69 115 SER A N 1
ATOM 877 C CA . SER A 1 115 ? -0.046 -11.094 3.354 1.00 89.69 115 SER A CA 1
ATOM 878 C C . SER A 1 115 ? -1.501 -11.427 3.017 1.00 89.69 115 SER A C 1
ATOM 880 O O . SER A 1 115 ? -2.397 -10.942 3.705 1.00 89.69 115 SER A O 1
ATOM 882 N N . ASP A 1 116 ? -1.747 -12.298 2.038 1.00 91.38 116 ASP A N 1
ATOM 883 C CA . ASP A 1 116 ? -3.097 -12.708 1.636 1.00 91.38 116 ASP A CA 1
ATOM 884 C C . ASP A 1 116 ? -3.835 -13.430 2.766 1.00 91.38 116 ASP A C 1
ATOM 886 O O . ASP A 1 116 ? -5.007 -13.153 3.031 1.00 91.38 116 ASP A O 1
ATOM 890 N N . ILE A 1 117 ? -3.141 -14.311 3.495 1.00 94.12 117 ILE A N 1
ATOM 891 C CA . ILE A 1 117 ? -3.705 -14.994 4.665 1.00 94.12 117 ILE A CA 1
ATOM 892 C C . ILE A 1 117 ? -4.065 -13.973 5.753 1.00 94.12 117 ILE A C 1
ATOM 894 O O . ILE A 1 117 ? -5.170 -14.017 6.296 1.00 94.12 117 ILE A O 1
ATOM 898 N N . LEU A 1 118 ? -3.171 -13.025 6.054 1.00 92.12 118 LEU A N 1
ATOM 899 C CA . LEU A 1 118 ? -3.426 -11.976 7.047 1.00 92.12 118 LEU A CA 1
ATOM 900 C C . LEU A 1 118 ? -4.604 -11.074 6.645 1.00 92.12 118 LEU A C 1
ATOM 902 O O . LEU A 1 118 ? -5.443 -10.752 7.490 1.00 92.12 118 LEU A O 1
ATOM 906 N N . PHE A 1 119 ? -4.724 -10.712 5.365 1.00 92.56 119 PHE A N 1
ATOM 907 C CA . PHE A 1 119 ? -5.870 -9.950 4.867 1.00 92.56 119 PHE A CA 1
ATOM 908 C C . PHE A 1 119 ? -7.170 -10.738 4.926 1.00 92.56 119 PHE A C 1
ATOM 910 O O . PHE A 1 119 ? -8.188 -10.171 5.321 1.00 92.56 119 PHE A O 1
ATOM 917 N N . ALA A 1 120 ? -7.150 -12.035 4.618 1.00 93.75 120 ALA A N 1
ATOM 918 C CA . ALA A 1 120 ? -8.320 -12.889 4.785 1.00 93.75 120 ALA A CA 1
ATOM 919 C C . ALA A 1 120 ? -8.772 -12.926 6.256 1.00 93.75 120 ALA A C 1
ATOM 921 O O . ALA A 1 120 ? -9.957 -12.738 6.543 1.00 93.75 120 ALA A O 1
ATOM 922 N N . PHE A 1 121 ? -7.831 -13.069 7.197 1.00 94.31 121 PHE A N 1
ATOM 923 C CA . PHE A 1 121 ? -8.125 -13.018 8.632 1.00 94.31 121 PHE A CA 1
ATOM 924 C C . PHE A 1 121 ? -8.683 -11.668 9.089 1.00 94.31 121 PHE A C 1
ATOM 926 O O . PHE A 1 121 ? -9.561 -11.652 9.945 1.00 94.31 121 PHE A O 1
ATOM 933 N N . MET A 1 122 ? -8.222 -10.548 8.527 1.00 92.50 122 MET A N 1
ATOM 934 C CA . MET A 1 122 ? -8.740 -9.211 8.845 1.00 92.50 122 MET A CA 1
ATOM 935 C C . MET A 1 122 ? -10.112 -8.938 8.200 1.00 92.50 122 MET A C 1
ATOM 937 O O . MET A 1 122 ? -10.961 -8.254 8.782 1.00 92.50 122 MET A O 1
ATOM 941 N N . ALA A 1 123 ? -10.355 -9.482 7.006 1.00 94.31 123 ALA A N 1
ATOM 942 C CA . ALA A 1 123 ? -11.592 -9.283 6.260 1.00 94.31 123 ALA A CA 1
ATOM 943 C C . ALA A 1 123 ? -12.790 -9.957 6.942 1.00 94.31 123 ALA A C 1
ATOM 945 O O . ALA A 1 123 ? -13.849 -9.341 7.050 1.00 94.31 123 ALA A O 1
ATOM 946 N N . LEU A 1 124 ? -12.625 -11.182 7.452 1.00 93.44 124 LEU A N 1
ATOM 947 C CA . LEU A 1 124 ? -13.695 -11.940 8.114 1.00 93.44 124 LEU A CA 1
ATOM 948 C C . LEU A 1 124 ? -14.396 -11.181 9.266 1.00 93.44 124 LEU A C 1
ATOM 950 O O . LEU A 1 124 ? -15.618 -11.015 9.196 1.00 93.44 124 LEU A O 1
ATOM 954 N N . PRO A 1 125 ? -13.694 -10.681 10.304 1.00 91.88 125 PRO A N 1
ATOM 955 C CA . PRO A 1 125 ? -14.331 -9.956 11.401 1.00 91.88 125 PRO A CA 1
ATOM 956 C C . PRO A 1 125 ? -14.915 -8.616 10.942 1.00 91.88 125 PRO A C 1
ATOM 958 O O . PRO A 1 125 ? -16.000 -8.240 11.384 1.00 91.88 125 PRO A O 1
ATOM 961 N N . THR A 1 126 ? -14.246 -7.920 10.018 1.00 93.38 126 THR A N 1
ATOM 962 C CA . THR A 1 126 ? -14.712 -6.625 9.495 1.00 93.38 126 THR A CA 1
ATOM 963 C C . THR A 1 126 ? -16.017 -6.774 8.713 1.00 93.38 126 THR A C 1
ATOM 965 O O . THR A 1 126 ? -16.952 -5.990 8.896 1.00 93.38 126 THR A O 1
ATOM 968 N N . LEU A 1 127 ? -16.114 -7.806 7.873 1.00 94.56 127 LEU A N 1
ATOM 969 C CA . LEU A 1 127 ? -17.326 -8.129 7.122 1.00 94.56 127 LEU A CA 1
ATOM 970 C C . LEU A 1 127 ? -18.471 -8.511 8.061 1.00 94.56 127 LEU A C 1
ATOM 972 O O . LEU A 1 127 ? -19.574 -7.984 7.915 1.00 94.56 127 LEU A O 1
ATOM 976 N N . LEU A 1 128 ? -18.211 -9.364 9.057 1.00 94.69 128 LEU A N 1
ATOM 977 C CA . LEU A 1 128 ? -19.221 -9.756 10.041 1.00 94.69 128 LEU A CA 1
ATOM 978 C C . LEU A 1 128 ? -19.762 -8.539 10.807 1.00 94.69 128 LEU A C 1
ATOM 980 O O . LEU A 1 128 ? -20.977 -8.346 10.879 1.00 94.69 128 LEU A O 1
ATOM 984 N N . ALA A 1 129 ? -18.870 -7.687 11.320 1.00 93.12 129 ALA A N 1
ATOM 985 C CA . ALA A 1 129 ? -19.248 -6.470 12.032 1.00 93.12 129 ALA A CA 1
ATOM 986 C C . ALA A 1 129 ? -20.070 -5.528 11.142 1.00 93.12 129 ALA A C 1
ATOM 988 O O . ALA A 1 129 ? -21.102 -5.012 11.568 1.00 93.12 129 ALA A O 1
ATOM 989 N N . THR A 1 130 ? -19.667 -5.356 9.881 1.00 92.44 130 THR A N 1
ATOM 990 C CA . THR A 1 130 ? -20.366 -4.479 8.933 1.00 92.44 130 THR A CA 1
ATOM 991 C C . THR A 1 130 ? -21.772 -4.990 8.621 1.00 92.44 130 THR A C 1
ATOM 993 O O . THR A 1 130 ? -22.714 -4.202 8.578 1.00 92.44 130 THR A O 1
ATOM 996 N N . ILE A 1 131 ? -21.958 -6.304 8.465 1.00 93.88 131 ILE A N 1
ATOM 997 C CA . ILE A 1 131 ? -23.288 -6.891 8.246 1.00 93.88 131 ILE A CA 1
ATOM 998 C C . ILE A 1 131 ? -24.178 -6.676 9.474 1.00 93.88 131 ILE A C 1
ATOM 1000 O O . ILE A 1 131 ? -25.325 -6.247 9.325 1.00 93.88 131 ILE A O 1
ATOM 1004 N N . MET A 1 132 ? -23.658 -6.905 10.684 1.00 94.38 132 MET A N 1
ATOM 1005 C CA . MET A 1 132 ? -24.416 -6.701 11.925 1.00 94.38 132 MET A CA 1
ATOM 1006 C C . MET A 1 132 ? -24.793 -5.229 12.150 1.00 94.38 132 ME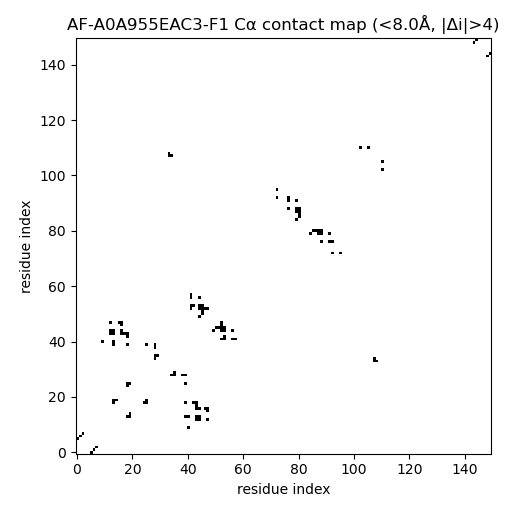T A C 1
ATOM 1008 O O . MET A 1 132 ? -25.906 -4.944 12.592 1.00 94.38 132 MET A O 1
ATOM 1012 N N . LEU A 1 133 ? -23.898 -4.291 11.821 1.00 94.00 133 LEU A N 1
ATOM 1013 C CA . LEU A 1 133 ? -24.130 -2.852 11.987 1.00 94.00 133 LEU A CA 1
ATOM 1014 C C . LEU A 1 133 ? -24.853 -2.200 10.798 1.00 94.00 133 LEU A C 1
ATOM 1016 O O . LEU A 1 133 ? -25.270 -1.048 10.913 1.00 94.00 133 LEU A O 1
ATOM 1020 N N . SER A 1 134 ? -25.052 -2.917 9.687 1.00 92.56 134 SER A N 1
ATOM 1021 C CA . SER A 1 134 ? -25.606 -2.377 8.435 1.00 92.56 134 SER A CA 1
ATOM 1022 C C . SER A 1 134 ? -26.906 -1.591 8.630 1.00 92.56 134 SER A C 1
ATOM 1024 O O . SER A 1 134 ? -27.044 -0.487 8.106 1.00 92.56 13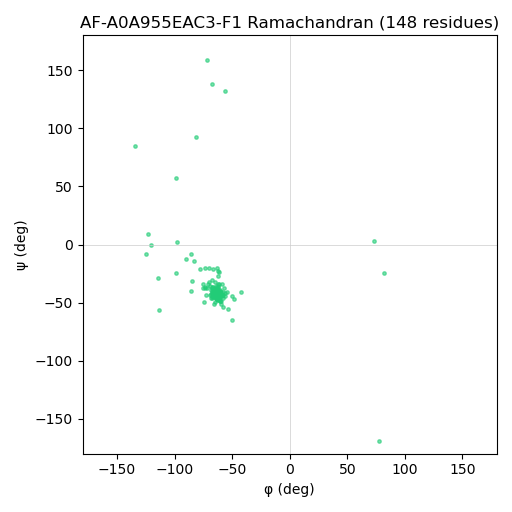4 SER A O 1
ATOM 1026 N N . ARG A 1 135 ? -27.839 -2.109 9.442 1.00 89.88 135 ARG A N 1
ATOM 1027 C CA . ARG A 1 135 ? -29.108 -1.427 9.749 1.00 89.88 135 ARG A CA 1
ATOM 1028 C C . ARG A 1 135 ? -28.890 -0.089 10.452 1.00 89.88 135 ARG A C 1
ATOM 1030 O O . ARG A 1 135 ? -29.498 0.901 10.066 1.00 89.88 135 ARG A O 1
ATOM 1037 N N . ARG A 1 136 ? -27.985 -0.049 11.431 1.00 92.31 136 ARG A N 1
ATOM 1038 C CA . ARG A 1 136 ? -27.702 1.166 12.201 1.00 92.31 136 ARG A CA 1
ATOM 1039 C C . ARG A 1 136 ? -27.041 2.241 11.345 1.00 92.31 136 ARG A C 1
ATOM 1041 O O . ARG A 1 136 ? -27.433 3.396 11.424 1.00 92.31 136 ARG A O 1
ATOM 1048 N N . VAL A 1 137 ? -26.116 1.849 10.468 1.00 92.88 137 VAL A N 1
ATOM 1049 C CA . VAL A 1 137 ? -25.485 2.772 9.509 1.00 92.88 137 VAL A CA 1
ATOM 1050 C C . VAL A 1 137 ? -26.525 3.392 8.570 1.00 92.88 137 VAL A C 1
ATOM 1052 O O . VAL A 1 137 ? -26.450 4.582 8.276 1.00 92.88 137 VAL A O 1
ATOM 1055 N N . VAL A 1 138 ? -27.518 2.618 8.118 1.00 93.75 138 VAL A N 1
ATOM 1056 C CA . VAL A 1 138 ? -28.609 3.137 7.273 1.00 93.75 138 VAL A CA 1
ATOM 1057 C C . VAL A 1 138 ? -29.472 4.152 8.025 1.00 93.75 138 VAL A C 1
ATOM 1059 O O . VAL A 1 138 ? -29.854 5.170 7.446 1.00 93.75 138 VAL A O 1
ATOM 1062 N N . ASP A 1 139 ? -29.780 3.897 9.295 1.00 94.44 139 ASP A N 1
ATOM 1063 C CA . ASP A 1 139 ? -30.571 4.820 10.112 1.00 94.44 139 ASP A CA 1
ATOM 1064 C C . ASP A 1 139 ? -29.804 6.125 10.390 1.00 94.44 139 ASP A C 1
ATOM 1066 O O . ASP A 1 139 ? -30.351 7.213 10.192 1.00 94.44 139 ASP A O 1
ATOM 1070 N N . ASP A 1 140 ? -28.516 6.030 10.732 1.00 93.12 140 ASP A N 1
ATOM 1071 C CA . ASP A 1 140 ? -27.641 7.191 10.936 1.00 93.12 140 ASP A CA 1
ATOM 1072 C C . ASP A 1 140 ? -27.468 8.008 9.639 1.00 93.12 140 ASP A C 1
ATOM 1074 O O . ASP A 1 140 ? -27.490 9.242 9.668 1.00 93.12 140 ASP A O 1
ATOM 1078 N N . LEU A 1 141 ? -27.380 7.344 8.478 1.00 93.62 141 LEU A N 1
ATOM 1079 C CA . LEU A 1 141 ? -27.316 8.006 7.171 1.00 93.62 141 LEU A CA 1
ATOM 1080 C C . LEU A 1 141 ? -28.592 8.806 6.869 1.00 93.62 141 LEU A C 1
ATOM 1082 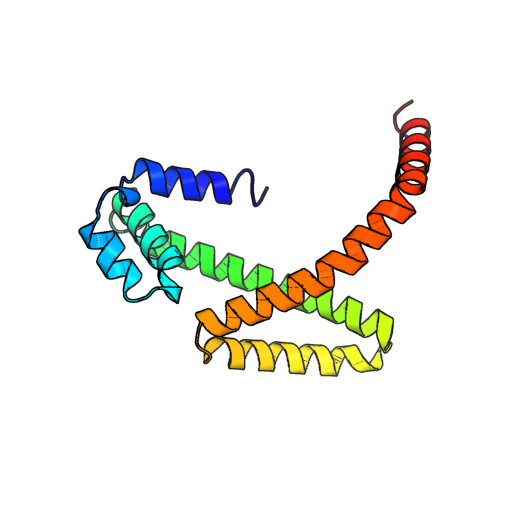O O . LEU A 1 141 ? -28.513 9.939 6.391 1.00 93.62 141 LEU A O 1
ATOM 1086 N N . LYS A 1 142 ? -29.774 8.249 7.168 1.00 93.69 142 LYS A N 1
ATOM 1087 C CA . LYS A 1 142 ? -31.054 8.960 6.995 1.00 93.69 142 LYS A CA 1
ATOM 1088 C C . LYS A 1 142 ? -31.136 10.185 7.898 1.00 93.69 142 LYS A C 1
ATOM 1090 O O . LYS A 1 142 ? -31.550 11.247 7.437 1.00 93.69 142 LYS A O 1
ATOM 1095 N N . ALA A 1 143 ? -30.719 10.051 9.157 1.00 93.88 143 ALA A N 1
ATOM 1096 C CA . ALA A 1 143 ? -30.678 11.166 10.096 1.00 93.88 143 ALA A CA 1
ATOM 1097 C C . ALA A 1 143 ? -29.715 12.270 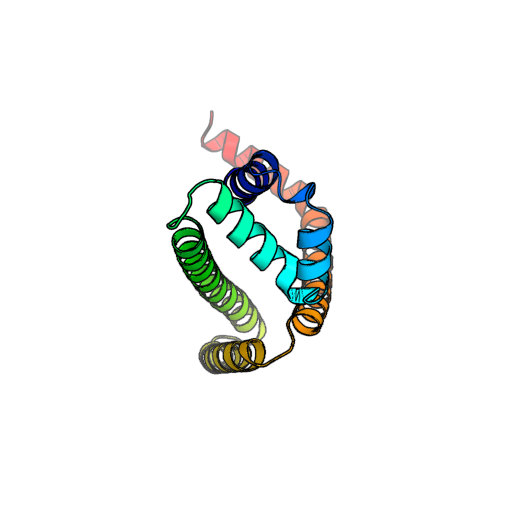9.626 1.00 93.88 143 ALA A C 1
ATOM 1099 O O . ALA A 1 143 ? -30.053 13.453 9.686 1.00 93.88 143 ALA A O 1
ATOM 1100 N N . TYR A 1 144 ? -28.545 11.895 9.100 1.00 93.38 144 TYR A N 1
ATOM 1101 C CA . TYR A 1 144 ? -27.584 12.839 8.533 1.00 93.38 144 TYR A CA 1
ATOM 1102 C C . TYR A 1 144 ? -28.154 13.589 7.319 1.00 93.38 144 TYR A C 1
ATOM 1104 O O . TYR A 1 144 ? -28.081 14.818 7.270 1.00 93.38 144 TYR A O 1
ATOM 1112 N N . HIS A 1 145 ? -28.782 12.882 6.374 1.00 94.12 145 HIS A N 1
ATOM 1113 C CA . HIS A 1 145 ? -29.430 13.510 5.218 1.00 94.12 145 HIS A CA 1
ATOM 1114 C C . HIS A 1 145 ? -30.577 14.440 5.617 1.00 94.12 145 HIS A C 1
ATOM 1116 O O . HIS A 1 145 ? -30.654 15.548 5.098 1.00 94.12 145 HIS A O 1
ATOM 1122 N N . ALA A 1 146 ? -31.421 14.048 6.573 1.00 92.75 146 ALA A N 1
ATOM 1123 C CA . ALA A 1 146 ? -32.500 14.909 7.056 1.00 92.75 146 ALA A CA 1
ATOM 1124 C C . ALA A 1 146 ? -31.985 16.203 7.713 1.00 92.75 146 ALA A C 1
ATOM 1126 O O . ALA A 1 146 ? -32.684 17.209 7.715 1.00 92.75 146 ALA A O 1
ATOM 1127 N N . LYS A 1 147 ? -30.768 16.183 8.272 1.00 92.50 147 LYS A N 1
ATOM 1128 C CA . LYS A 1 147 ? -30.163 17.339 8.942 1.00 92.50 147 LYS A CA 1
ATOM 1129 C C . LYS A 1 147 ? -29.436 18.299 7.992 1.00 92.50 147 LYS A C 1
ATOM 1131 O O . LYS A 1 147 ? -29.358 19.482 8.304 1.00 92.50 147 LYS A O 1
ATOM 1136 N N . TYR A 1 148 ? -28.859 17.801 6.896 1.00 89.00 148 TYR A N 1
ATOM 1137 C CA . TYR A 1 148 ? -27.956 18.587 6.036 1.00 89.00 148 TYR A CA 1
ATOM 1138 C C . TYR A 1 148 ? -28.349 18.645 4.552 1.00 89.00 148 TYR A C 1
ATOM 1140 O O . TYR A 1 148 ? -27.723 19.392 3.805 1.00 89.00 148 TYR A O 1
ATOM 1148 N N . MET A 1 149 ? -29.342 17.868 4.108 1.00 75.69 149 MET A N 1
ATOM 1149 C CA . MET A 1 149 ? -29.813 17.846 2.713 1.00 75.69 149 MET A CA 1
ATOM 1150 C C . MET A 1 149 ? -31.314 18.155 2.550 1.00 75.69 149 MET A C 1
ATOM 1152 O O . MET A 1 149 ? -31.835 18.011 1.445 1.00 75.69 149 MET A O 1
ATOM 1156 N N . ALA A 1 150 ? -31.997 18.578 3.617 1.00 54.62 150 ALA A N 1
ATOM 1157 C CA . ALA A 1 150 ? -33.353 19.135 3.586 1.00 54.62 150 ALA A CA 1
ATOM 1158 C C . ALA A 1 150 ? -33.297 20.642 3.863 1.00 54.62 150 ALA A C 1
ATOM 1160 O O . ALA A 1 150 ? -34.092 21.376 3.236 1.00 54.62 150 ALA A O 1
#

Solvent-accessible surface area (backbone atoms only — not comparable to full-atom values): 8235 Å² total; per-residue (Å²): 100,62,66,80,48,54,49,44,51,53,51,48,42,38,61,71,46,46,53,83,73,39,62,69,59,50,53,60,38,47,75,45,59,72,51,25,68,61,54,51,49,36,49,14,35,24,70,70,35,71,94,48,24,43,60,54,48,53,53,51,51,50,52,52,52,51,53,48,52,52,52,51,53,50,55,51,37,53,54,44,30,74,75,64,36,77,80,43,44,64,60,46,54,55,51,50,55,52,50,51,56,52,57,74,72,48,64,62,57,65,52,50,56,52,49,52,53,53,49,52,64,55,45,54,60,53,51,54,51,48,62,72,43,44,66,58,54,53,52,54,50,52,54,50,42,64,73,76,73,112

Foldseek 3Di:
DCVPPVVVVLVVLLVVLCLVVVPVVLVVLCVLVLCSVVSSSLVSQCSVPPPCRNVVSVVVVVVVVVVVLVVVLVVVLVVCCVVPNDVCNVVSNVVSVVVVVVCVVDDRVVVVVVVVVVVVVVCVVVVVVCVVCVVVVVVVVVVVCVVPVD

Radius of gyration: 20.98 Å; Cα contacts (8 Å, |Δi|>4): 67; chains: 1; bounding box: 49×36×53 Å

Sequence (150 aa):
IDTLIVCTMTALVITISGIYADSDFIARAAENSDLKGVIVTAEAFNQSIPGFGKFLVTAAVSLFAFSTMISWSYYGEQGAFYLFGEAIVMPYRIMFVVALFLGAIWKFGPVLNVSDILFAFMALPTLLATIMLSRRVVDDLKAYHAKYMA

Secondary structure (DSSP, 8-state):
-IIIIIIHHHHHHHHHH-GGG-HHHHHHHHHTTTTHHHHHHHHHHHHHSTTTHHHHHHHHHHHHHHHHHHHHHHHHHHHHHHHH-GGGHHHHHHHHHHHHHHHHHS-HHHHHHHHHHHHHHHHHHHHHHHHHHHHHHHHHHHHHHHHH--

pLDDT: mean 89.35, std 6.04, range [54.62, 95.19]

Mean predicted aligned error: 6.23 Å